Protein AF-A0A8E5MH16-F1 (afdb_monomer_lite)

Sequence (130 aa):
MKPMILIAAAFGLATAAPVSTLYKRMPVDNLLRLSMASFPDQAVRDTYASDVSSKWRLYPLARLEWMALLYGIKLLDYVNKGQDETASNIVLTLSESGNDEKYPVTKDDMNSFLDKVSDMIAQEQAKSLP

Foldseek 3Di:
DPLCPLQVVLLCVLQVDDADPDPPPFVLVLLLVLLLVLQPDPVLSVVLSVQLVVVCVVPVPCSLLSNLLSSLVVLVVCSVVSNSVSSSSSSNSSSVCACPPVRHGHSNRSSVSSVSSVVSNVVVVVVVDD

Radius of gyration: 13.91 Å; chains: 1; bounding box: 32×33×38 Å

Structure (mmCIF, N/CA/C/O backbone):
data_AF-A0A8E5MH16-F1
#
_entry.id   AF-A0A8E5MH16-F1
#
loop_
_atom_site.group_PDB
_atom_site.id
_atom_site.type_symbol
_atom_site.label_atom_id
_atom_site.label_alt_id
_atom_site.label_comp_id
_atom_site.label_asym_id
_atom_site.label_entity_id
_atom_site.label_seq_id
_atom_site.pdbx_PDB_ins_code
_atom_site.Cartn_x
_atom_site.Cartn_y
_atom_site.Cartn_z
_atom_site.occupancy
_atom_site.B_iso_or_equiv
_atom_site.auth_seq_id
_atom_site.auth_comp_id
_atom_site.auth_asym_id
_atom_site.auth_atom_id
_atom_site.pdbx_PDB_model_num
ATOM 1 N N . MET A 1 1 ? -5.377 6.281 22.198 1.00 42.59 1 MET A N 1
ATOM 2 C CA . MET A 1 1 ? -3.926 6.561 22.059 1.00 42.59 1 MET A CA 1
ATOM 3 C C . MET A 1 1 ? -3.034 5.324 21.848 1.00 42.59 1 MET A C 1
ATOM 5 O O . MET A 1 1 ? -1.893 5.519 21.471 1.00 42.59 1 MET A O 1
ATOM 9 N N . LYS A 1 2 ? -3.505 4.071 22.005 1.00 48.12 2 LYS A N 1
ATOM 10 C CA . LYS A 1 2 ? -2.728 2.856 21.658 1.00 48.12 2 LYS A CA 1
ATOM 11 C C . LYS A 1 2 ? -2.730 2.362 20.188 1.00 48.12 2 LYS A C 1
ATOM 13 O O . LYS A 1 2 ? -1.726 1.749 19.841 1.00 48.12 2 LYS A O 1
ATOM 18 N N . PRO A 1 3 ? -3.755 2.595 19.337 1.00 49.31 3 PRO A N 1
ATOM 19 C CA . PRO A 1 3 ? -3.852 1.889 18.049 1.00 49.31 3 PRO A CA 1
ATOM 20 C C . PRO A 1 3 ? -2.677 2.206 17.098 1.00 49.31 3 PRO A C 1
ATOM 22 O O . PRO A 1 3 ? -2.007 1.324 16.574 1.00 49.31 3 PRO A O 1
ATOM 25 N N . MET A 1 4 ? -2.270 3.474 17.023 1.00 55.75 4 MET A N 1
ATOM 26 C CA . MET A 1 4 ? -1.312 3.942 16.008 1.00 55.75 4 MET A CA 1
ATOM 27 C C . MET A 1 4 ? 0.166 3.631 16.273 1.00 55.75 4 MET A C 1
ATOM 29 O O . MET A 1 4 ? 1.000 3.819 15.389 1.00 55.75 4 MET A O 1
ATOM 33 N N . ILE A 1 5 ? 0.510 3.151 17.472 1.00 62.06 5 ILE A N 1
ATOM 34 C CA . ILE A 1 5 ? 1.908 2.857 17.824 1.00 62.06 5 ILE A CA 1
ATOM 35 C C . ILE A 1 5 ? 2.434 1.685 16.985 1.00 62.06 5 ILE A C 1
ATOM 37 O O . ILE A 1 5 ? 3.587 1.706 16.562 1.00 62.06 5 ILE A O 1
ATOM 41 N N . LEU A 1 6 ? 1.589 0.688 16.700 1.00 62.47 6 LEU A N 1
ATOM 42 C CA . LEU A 1 6 ? 1.996 -0.523 15.984 1.00 62.47 6 LEU A CA 1
ATOM 43 C C . LEU A 1 6 ? 2.318 -0.254 14.512 1.00 62.47 6 LEU A C 1
ATOM 45 O O . LEU A 1 6 ? 3.256 -0.835 13.970 1.00 62.47 6 LEU A O 1
ATOM 49 N N . ILE A 1 7 ? 1.581 0.644 13.864 1.00 64.50 7 ILE A N 1
ATOM 50 C CA . ILE A 1 7 ? 1.820 0.989 12.457 1.00 64.50 7 ILE A CA 1
ATOM 51 C C . ILE A 1 7 ? 3.011 1.923 12.324 1.00 64.50 7 ILE A C 1
ATOM 53 O O . ILE A 1 7 ? 3.839 1.716 11.445 1.00 64.50 7 ILE A O 1
ATOM 57 N N . ALA A 1 8 ? 3.152 2.898 13.226 1.00 67.25 8 ALA A N 1
ATOM 58 C CA . ALA A 1 8 ? 4.348 3.732 13.273 1.00 67.25 8 ALA A CA 1
ATOM 59 C C . ALA A 1 8 ? 5.614 2.884 13.496 1.00 67.25 8 ALA A C 1
ATOM 61 O O . ALA A 1 8 ? 6.630 3.106 12.842 1.00 67.25 8 ALA A O 1
ATOM 62 N N . ALA A 1 9 ? 5.539 1.864 14.361 1.00 61.41 9 ALA A N 1
ATOM 63 C CA . ALA A 1 9 ? 6.626 0.907 14.553 1.00 61.41 9 ALA A CA 1
ATOM 64 C C . ALA A 1 9 ? 6.877 0.042 13.305 1.00 61.41 9 ALA A C 1
ATOM 66 O O . ALA A 1 9 ? 8.031 -0.184 12.956 1.00 61.41 9 ALA A O 1
ATOM 67 N N . ALA A 1 10 ? 5.825 -0.405 12.608 1.00 63.09 10 ALA A N 1
ATOM 68 C CA . ALA A 1 10 ? 5.957 -1.165 11.364 1.00 63.09 10 ALA A CA 1
ATOM 69 C C . ALA A 1 10 ? 6.621 -0.340 10.250 1.00 63.09 10 ALA A C 1
ATOM 71 O O . ALA A 1 10 ? 7.512 -0.849 9.576 1.00 63.09 10 ALA A O 1
ATOM 72 N N . PHE A 1 11 ? 6.265 0.941 10.104 1.00 70.19 11 PHE A N 1
ATOM 73 C CA . PHE A 1 11 ? 6.967 1.853 9.198 1.00 70.19 11 PHE A CA 1
ATOM 74 C C . PHE A 1 11 ? 8.424 2.050 9.617 1.00 70.19 11 PHE A C 1
ATOM 76 O O . PHE A 1 11 ? 9.304 1.905 8.781 1.00 70.19 11 PHE A O 1
ATOM 83 N N . GLY A 1 12 ? 8.698 2.281 10.905 1.00 60.84 12 GLY A N 1
ATOM 84 C CA . GLY A 1 12 ? 10.070 2.435 11.403 1.00 60.84 12 GLY A CA 1
ATOM 85 C C . GLY A 1 12 ? 10.951 1.195 11.202 1.00 60.84 12 GLY A C 1
ATOM 86 O O . GLY A 1 12 ? 12.146 1.326 10.949 1.00 60.84 12 GLY A O 1
ATOM 87 N N . LEU A 1 13 ? 10.375 -0.009 11.279 1.00 61.59 13 LEU A N 1
ATOM 88 C CA . LEU A 1 13 ? 11.064 -1.260 10.945 1.00 61.59 13 LEU A CA 1
ATOM 89 C C . LEU A 1 13 ? 11.275 -1.413 9.434 1.00 61.59 13 LEU A C 1
ATOM 91 O O . LEU A 1 13 ? 12.325 -1.898 9.014 1.00 61.59 13 LEU A O 1
ATOM 95 N N . ALA A 1 14 ? 10.300 -0.993 8.628 1.00 62.03 14 ALA A N 1
ATOM 96 C CA . ALA A 1 14 ? 10.357 -1.106 7.178 1.00 62.03 14 ALA A CA 1
ATOM 97 C C . ALA A 1 14 ? 11.343 -0.115 6.532 1.00 62.03 14 ALA A C 1
ATOM 99 O O . ALA A 1 14 ? 12.032 -0.468 5.581 1.00 62.03 14 ALA A O 1
ATOM 100 N N . THR A 1 15 ? 11.467 1.108 7.057 1.00 57.56 15 THR A N 1
ATOM 101 C CA . THR A 1 15 ? 12.189 2.212 6.396 1.00 57.56 15 THR A CA 1
ATOM 102 C C . THR A 1 15 ? 13.589 2.475 6.959 1.00 57.56 15 THR A C 1
ATOM 104 O O . THR A 1 15 ? 14.213 3.479 6.635 1.00 57.56 15 THR A O 1
ATOM 107 N N . ALA A 1 16 ? 14.152 1.550 7.744 1.00 56.03 16 ALA A N 1
ATOM 108 C CA . ALA A 1 16 ? 15.458 1.700 8.404 1.00 56.03 16 ALA A CA 1
ATOM 109 C C . ALA A 1 16 ? 16.691 1.812 7.463 1.00 56.03 16 ALA A C 1
ATOM 111 O O . ALA A 1 16 ? 17.828 1.775 7.939 1.00 56.03 16 ALA A O 1
ATOM 112 N N . ALA A 1 17 ? 16.507 1.940 6.144 1.00 45.06 17 ALA A N 1
ATOM 113 C CA . ALA A 1 17 ? 17.586 2.105 5.168 1.00 45.06 17 ALA A CA 1
ATOM 114 C C . ALA A 1 17 ? 17.736 3.576 4.720 1.00 45.06 17 ALA A C 1
ATOM 116 O O . ALA A 1 17 ? 16.750 4.309 4.670 1.00 45.06 17 ALA A O 1
ATOM 117 N N . PRO A 1 18 ? 18.954 4.031 4.367 1.00 44.25 18 PRO A N 1
ATOM 118 C CA . PRO A 1 18 ? 19.184 5.403 3.921 1.00 44.25 18 PRO A CA 1
ATOM 119 C C . PRO A 1 18 ? 18.436 5.714 2.61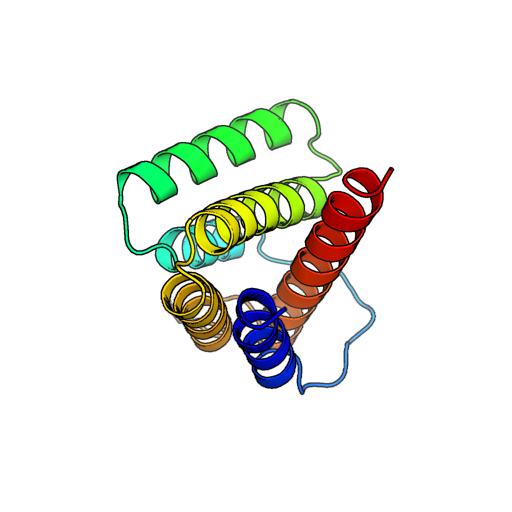4 1.00 44.25 18 PRO A C 1
ATOM 121 O O . PRO A 1 18 ? 18.638 5.058 1.595 1.00 44.25 18 PRO A O 1
ATOM 124 N N . VAL A 1 19 ? 17.600 6.755 2.649 1.00 46.56 19 VAL A N 1
ATOM 125 C CA . VAL A 1 19 ? 16.799 7.241 1.516 1.00 46.56 19 VAL A CA 1
ATOM 126 C C . VAL A 1 19 ? 17.717 7.734 0.392 1.00 46.56 19 VAL A C 1
ATOM 128 O O . VAL A 1 19 ? 18.421 8.735 0.548 1.00 46.56 19 VAL A O 1
ATOM 131 N N . SER A 1 20 ? 17.705 7.066 -0.764 1.00 42.78 20 SER A N 1
ATOM 132 C CA . SER A 1 20 ? 18.348 7.592 -1.972 1.00 42.78 20 SER A CA 1
ATOM 133 C C . SER A 1 20 ? 17.391 8.570 -2.671 1.00 42.78 20 SER A C 1
ATOM 135 O O . SER A 1 20 ? 16.258 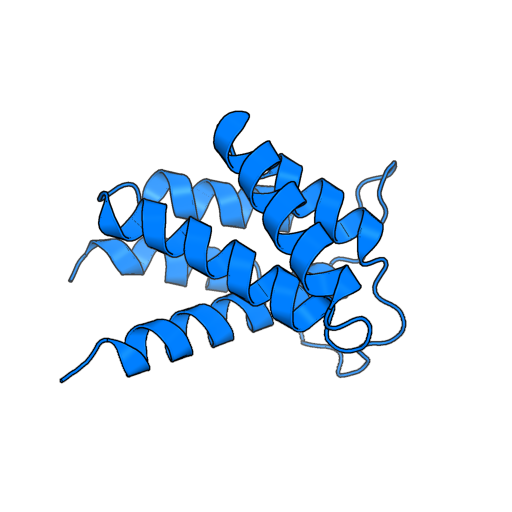8.239 -3.007 1.00 42.78 20 SER A O 1
ATOM 137 N N . THR A 1 21 ? 17.832 9.810 -2.888 1.00 42.00 21 THR A N 1
ATOM 138 C CA . THR A 1 21 ? 17.038 10.944 -3.409 1.00 42.00 21 THR A CA 1
ATOM 139 C C . THR A 1 21 ? 16.702 10.868 -4.907 1.00 42.00 21 THR A C 1
ATOM 141 O O . THR A 1 21 ? 16.344 11.869 -5.529 1.00 42.00 21 THR A O 1
ATOM 144 N N . LEU A 1 22 ? 16.789 9.690 -5.523 1.00 43.34 22 LEU A N 1
ATOM 145 C CA . LEU A 1 22 ? 16.538 9.497 -6.948 1.00 43.34 22 LEU A CA 1
ATOM 146 C C . LEU A 1 22 ? 15.282 8.650 -7.153 1.00 43.34 22 LEU A C 1
ATOM 148 O O . LEU A 1 22 ? 15.370 7.446 -7.354 1.00 43.34 22 LEU A O 1
ATOM 152 N N . TYR A 1 23 ? 14.120 9.312 -7.228 1.00 48.97 23 TYR A N 1
ATOM 153 C CA . TYR A 1 23 ? 12.857 8.756 -7.748 1.00 48.97 23 TYR A CA 1
ATOM 154 C C . TYR A 1 23 ? 12.955 8.442 -9.263 1.00 48.97 23 TYR A C 1
ATOM 156 O O . TYR A 1 23 ? 12.155 8.898 -10.084 1.00 48.97 23 TYR A O 1
ATOM 164 N N . LYS A 1 24 ? 13.992 7.715 -9.693 1.00 48.72 24 LYS A N 1
ATOM 165 C CA . LYS A 1 24 ? 14.201 7.321 -11.086 1.00 48.72 24 LYS A CA 1
ATOM 166 C C . LYS A 1 24 ? 13.414 6.047 -11.362 1.00 48.72 24 LYS A C 1
ATOM 168 O O . LYS A 1 24 ? 13.827 4.972 -10.969 1.00 48.72 24 LYS A O 1
ATOM 173 N N . ARG A 1 25 ? 12.329 6.185 -12.133 1.00 56.50 25 ARG A N 1
ATOM 174 C CA . ARG A 1 25 ? 11.621 5.083 -12.817 1.00 56.50 25 ARG A CA 1
ATOM 175 C C . ARG A 1 25 ? 11.353 3.870 -11.922 1.00 56.50 25 ARG A C 1
ATOM 177 O O . ARG A 1 25 ? 11.605 2.738 -12.328 1.00 56.50 25 ARG A O 1
ATOM 184 N N . MET A 1 26 ? 10.804 4.125 -10.738 1.00 68.56 26 MET A N 1
ATOM 185 C CA . MET A 1 26 ? 10.244 3.067 -9.911 1.00 68.56 26 MET A CA 1
ATOM 186 C C . MET A 1 26 ? 9.316 2.207 -10.788 1.00 68.56 26 MET A C 1
ATOM 188 O O . MET A 1 26 ? 8.532 2.771 -11.563 1.00 68.56 26 MET A O 1
ATOM 192 N N . PRO A 1 27 ? 9.402 0.871 -10.736 1.00 84.88 27 PRO A N 1
ATOM 193 C CA . PRO A 1 27 ? 8.527 0.005 -11.514 1.00 84.88 27 PRO A CA 1
ATOM 194 C C . PRO A 1 27 ? 7.133 0.007 -10.872 1.00 84.88 27 PRO A C 1
ATOM 196 O O . PRO A 1 27 ? 6.733 -0.927 -10.187 1.00 84.88 27 PRO A O 1
ATOM 199 N N . VAL A 1 28 ? 6.399 1.105 -11.074 1.00 88.00 28 VAL A N 1
ATOM 200 C CA . VAL A 1 28 ? 5.139 1.432 -10.389 1.00 88.00 28 VAL A CA 1
ATOM 201 C C . VAL A 1 28 ? 4.072 0.349 -10.598 1.00 88.00 28 VAL A C 1
ATOM 203 O O . VAL A 1 28 ? 3.303 0.074 -9.684 1.00 88.00 28 VAL A O 1
ATOM 206 N N . ASP A 1 29 ? 4.062 -0.324 -11.750 1.00 90.69 29 ASP A N 1
ATOM 207 C CA . ASP A 1 29 ? 3.160 -1.456 -11.994 1.00 90.69 29 ASP A CA 1
ATOM 208 C C . ASP A 1 29 ? 3.525 -2.695 -11.154 1.00 90.69 29 ASP A C 1
ATOM 210 O O . ASP A 1 29 ? 2.632 -3.403 -10.689 1.00 90.69 29 ASP A O 1
ATOM 214 N N . ASN A 1 30 ? 4.818 -2.957 -10.922 1.00 93.00 30 ASN A N 1
ATOM 215 C CA . ASN A 1 30 ? 5.263 -4.028 -10.022 1.00 93.00 30 ASN A CA 1
ATOM 216 C C . ASN A 1 30 ? 4.925 -3.674 -8.576 1.00 93.00 30 ASN A C 1
ATOM 218 O O . ASN A 1 30 ? 4.372 -4.497 -7.853 1.00 93.00 30 ASN A O 1
ATOM 222 N N . LEU A 1 31 ? 5.184 -2.427 -8.185 1.00 92.94 31 LEU A N 1
ATOM 223 C CA . LEU A 1 31 ? 4.859 -1.938 -6.854 1.00 92.94 31 LEU A CA 1
ATOM 224 C C . LEU A 1 31 ? 3.354 -2.007 -6.570 1.00 92.94 31 LEU A C 1
ATOM 226 O O . LEU A 1 31 ? 2.981 -2.431 -5.484 1.00 92.94 31 LEU A O 1
ATOM 230 N N . LEU A 1 32 ? 2.496 -1.692 -7.548 1.00 94.81 32 LEU A N 1
ATOM 231 C CA . LEU A 1 32 ? 1.049 -1.880 -7.420 1.00 94.81 32 LEU A CA 1
ATOM 232 C C . LEU A 1 32 ? 0.688 -3.349 -7.170 1.00 94.81 32 LEU A C 1
ATOM 234 O O . LEU A 1 32 ? -0.166 -3.645 -6.342 1.00 94.81 32 LEU A O 1
ATOM 238 N N . ARG A 1 33 ? 1.329 -4.294 -7.866 1.00 94.50 33 ARG A N 1
ATOM 239 C CA . ARG A 1 33 ? 1.064 -5.727 -7.655 1.00 94.50 33 ARG A CA 1
ATOM 240 C C . ARG A 1 33 ? 1.472 -6.178 -6.257 1.00 94.50 33 ARG A C 1
ATOM 242 O O . ARG A 1 33 ? 0.717 -6.918 -5.631 1.00 94.50 33 ARG A O 1
ATOM 249 N N . LEU A 1 34 ? 2.626 -5.724 -5.775 1.00 95.00 34 LEU A N 1
ATOM 250 C CA . LEU A 1 34 ? 3.116 -6.056 -4.437 1.00 95.00 34 LEU A CA 1
ATOM 251 C C . LEU A 1 34 ? 2.262 -5.399 -3.345 1.00 95.00 34 LEU A C 1
ATOM 253 O O . LEU A 1 34 ? 1.868 -6.072 -2.395 1.00 95.00 34 LEU A O 1
ATOM 257 N N . SER A 1 35 ? 1.884 -4.128 -3.509 1.00 95.75 35 SER A N 1
ATOM 258 C CA . SER A 1 35 ? 1.006 -3.428 -2.563 1.00 95.75 35 SER A CA 1
ATOM 259 C C . SER A 1 35 ? -0.420 -3.977 -2.570 1.00 95.75 35 SER A C 1
ATOM 261 O O . SER A 1 35 ? -1.077 -4.007 -1.539 1.00 95.75 35 SER A O 1
ATOM 263 N N . MET A 1 36 ? -0.920 -4.482 -3.698 1.00 96.19 36 MET A N 1
ATOM 264 C CA . MET A 1 36 ? -2.163 -5.254 -3.707 1.00 96.19 36 MET A CA 1
ATOM 265 C C . MET A 1 36 ? -2.002 -6.564 -2.931 1.00 96.19 36 MET A C 1
ATOM 267 O O . MET A 1 36 ? -2.860 -6.909 -2.123 1.00 96.19 36 MET A O 1
ATOM 271 N N . ALA A 1 37 ? -0.920 -7.306 -3.171 1.00 94.81 37 ALA A N 1
ATOM 272 C CA . ALA A 1 37 ? -0.705 -8.613 -2.559 1.00 94.81 37 ALA A CA 1
ATOM 273 C C . ALA A 1 37 ? -0.550 -8.555 -1.029 1.00 94.81 37 ALA A C 1
ATOM 275 O O . ALA A 1 37 ? -0.856 -9.545 -0.365 1.00 94.81 37 ALA A O 1
ATOM 276 N N . SER A 1 38 ? -0.140 -7.411 -0.470 1.00 96.12 38 SER A N 1
ATOM 277 C CA . SER A 1 38 ? 0.015 -7.237 0.977 1.00 96.12 38 SER A CA 1
ATOM 278 C C . SER A 1 38 ? -1.310 -7.187 1.746 1.00 96.12 38 SER A C 1
ATOM 280 O O . SER A 1 38 ? -1.332 -7.494 2.937 1.00 96.12 38 SER A O 1
ATOM 282 N N . PHE A 1 39 ? -2.433 -6.851 1.099 1.00 97.25 39 PHE A N 1
ATOM 283 C CA . PHE A 1 39 ? -3.745 -6.885 1.750 1.00 97.25 39 PHE A CA 1
ATOM 284 C C . PHE A 1 39 ? -4.250 -8.326 1.908 1.00 97.25 39 PHE A C 1
ATOM 286 O O . PHE A 1 39 ? -4.162 -9.099 0.954 1.00 97.25 39 PHE A O 1
ATOM 293 N N . PRO A 1 40 ? -4.845 -8.714 3.050 1.00 93.56 40 PRO A N 1
ATOM 294 C CA . PRO A 1 40 ? -5.326 -10.084 3.257 1.00 93.56 40 PRO A CA 1
ATOM 295 C C . PRO A 1 40 ? -6.651 -10.392 2.535 1.00 93.56 40 PRO A C 1
ATOM 297 O O . PRO A 1 40 ? -6.873 -11.529 2.129 1.00 93.56 40 PRO A O 1
ATOM 300 N N . ASP A 1 41 ? -7.523 -9.395 2.355 1.00 94.44 41 ASP A N 1
ATOM 301 C CA . ASP A 1 41 ? -8.874 -9.555 1.798 1.00 94.44 41 ASP A CA 1
ATOM 302 C C . ASP A 1 41 ? -8.919 -9.231 0.296 1.00 94.44 41 ASP A C 1
ATOM 304 O O . ASP A 1 41 ? -8.560 -8.127 -0.122 1.00 94.44 41 ASP A O 1
ATOM 308 N N . GLN A 1 42 ? -9.423 -10.168 -0.514 1.00 94.06 42 GLN A N 1
ATOM 309 C CA . GLN A 1 42 ? -9.580 -10.008 -1.960 1.00 94.06 42 GLN A CA 1
ATOM 310 C C . GLN A 1 42 ? -10.445 -8.798 -2.348 1.00 94.06 42 GLN A C 1
ATOM 312 O O . GLN A 1 42 ? -10.089 -8.074 -3.275 1.00 94.06 42 GLN A O 1
ATOM 317 N N . ALA A 1 43 ? -11.528 -8.517 -1.621 1.00 95.06 43 ALA A N 1
ATOM 318 C CA . ALA A 1 43 ? -12.389 -7.372 -1.907 1.00 95.06 43 ALA A CA 1
ATOM 319 C C . ALA A 1 43 ? -11.640 -6.042 -1.716 1.00 95.06 43 ALA A C 1
ATOM 321 O O . ALA A 1 43 ? -11.824 -5.094 -2.487 1.00 95.06 43 ALA A O 1
ATOM 322 N N . VAL A 1 44 ? -10.750 -5.977 -0.718 1.00 95.75 44 VAL A N 1
ATOM 323 C CA . VAL A 1 44 ? -9.892 -4.807 -0.483 1.00 95.75 44 VAL A CA 1
ATOM 324 C C . VAL A 1 44 ? -8.864 -4.662 -1.601 1.00 95.75 44 VAL A C 1
ATOM 326 O O . VAL A 1 44 ? -8.677 -3.546 -2.091 1.00 95.75 44 VAL A O 1
ATOM 329 N N . ARG A 1 45 ? -8.256 -5.769 -2.054 1.00 96.75 45 ARG A N 1
ATOM 330 C CA . ARG A 1 45 ? -7.316 -5.777 -3.191 1.00 96.75 45 ARG A CA 1
ATOM 331 C C . ARG A 1 45 ? -7.957 -5.217 -4.452 1.00 96.75 45 ARG A C 1
ATOM 333 O O . ARG A 1 45 ? -7.388 -4.329 -5.084 1.00 96.75 45 ARG A O 1
ATOM 340 N N . ASP A 1 46 ? -9.145 -5.709 -4.787 1.00 96.38 46 ASP A N 1
ATOM 341 C CA . ASP A 1 46 ? -9.856 -5.333 -6.008 1.00 96.38 46 ASP A CA 1
ATOM 342 C C . ASP A 1 46 ? -10.300 -3.867 -5.963 1.00 96.38 46 ASP A C 1
ATOM 344 O O . ASP A 1 46 ? -10.109 -3.123 -6.928 1.00 96.38 46 ASP A O 1
ATOM 348 N N . THR A 1 47 ? -10.816 -3.423 -4.812 1.00 96.56 47 THR A N 1
ATOM 349 C CA . THR A 1 47 ? -11.206 -2.021 -4.605 1.00 96.56 47 THR A CA 1
ATOM 350 C C . THR A 1 47 ? -9.997 -1.095 -4.724 1.00 96.56 47 THR A C 1
ATOM 352 O O . THR A 1 47 ? -10.037 -0.124 -5.474 1.00 96.56 47 THR A O 1
ATOM 355 N N . TYR A 1 48 ? -8.896 -1.416 -4.039 1.00 97.00 48 TYR A N 1
ATOM 356 C CA . TYR A 1 48 ? -7.663 -0.633 -4.102 1.00 97.00 48 TYR A CA 1
ATOM 357 C C . TYR A 1 48 ? -7.112 -0.543 -5.534 1.00 97.00 48 TYR A C 1
ATOM 359 O O . TYR A 1 48 ? -6.820 0.552 -6.013 1.00 97.00 48 TYR A O 1
ATOM 367 N N . ALA A 1 49 ? -7.041 -1.664 -6.255 1.00 95.25 49 ALA A N 1
ATOM 368 C CA . ALA A 1 49 ? -6.581 -1.693 -7.641 1.00 95.25 49 ALA A CA 1
ATOM 369 C C . ALA A 1 49 ? -7.460 -0.841 -8.570 1.00 95.25 49 ALA A C 1
ATOM 371 O O . ALA A 1 49 ? -6.949 -0.092 -9.408 1.00 95.25 49 ALA A O 1
ATOM 372 N N . SER A 1 50 ? -8.782 -0.938 -8.406 1.00 96.50 50 SER A N 1
ATOM 373 C CA . SER A 1 50 ? -9.758 -0.155 -9.166 1.00 96.50 50 SER A CA 1
ATOM 374 C C . SER A 1 50 ? -9.616 1.345 -8.898 1.00 96.50 50 SER A C 1
ATOM 376 O O . SER A 1 50 ? -9.571 2.142 -9.844 1.00 96.50 50 SER A O 1
ATOM 378 N N . ASP A 1 51 ? -9.479 1.737 -7.629 1.00 96.81 51 ASP A N 1
ATOM 379 C CA . ASP A 1 51 ? -9.300 3.133 -7.224 1.00 96.81 51 ASP A CA 1
ATOM 380 C C . ASP A 1 51 ? -7.998 3.708 -7.800 1.00 96.81 51 ASP A C 1
ATOM 382 O O . ASP A 1 51 ? -8.004 4.786 -8.407 1.00 96.81 51 ASP A O 1
ATOM 386 N N . VAL A 1 52 ? -6.890 2.964 -7.693 1.00 95.88 52 VAL A N 1
ATOM 387 C CA . VAL A 1 52 ? -5.587 3.367 -8.243 1.00 95.88 52 VAL A CA 1
ATOM 388 C C . VAL A 1 52 ? -5.664 3.518 -9.759 1.00 95.88 52 VAL A C 1
ATOM 390 O O . VAL A 1 52 ? -5.283 4.562 -10.291 1.00 95.88 52 VAL A O 1
ATOM 393 N N . SER A 1 53 ? -6.211 2.522 -10.462 1.00 93.88 53 SER A N 1
ATOM 394 C CA . SER A 1 53 ? -6.356 2.562 -11.922 1.00 93.88 53 SER A CA 1
ATOM 395 C C . SER A 1 53 ? -7.189 3.763 -12.374 1.00 93.88 53 SER A C 1
ATOM 397 O O . SER A 1 53 ? -6.816 4.478 -13.310 1.00 93.88 53 SER A O 1
ATOM 399 N N . SER A 1 54 ? -8.285 4.040 -11.666 1.00 95.25 54 SER A N 1
ATOM 400 C CA . SER A 1 54 ? -9.155 5.183 -11.938 1.00 95.25 54 SER A CA 1
ATOM 401 C C . SER A 1 54 ? -8.417 6.510 -11.750 1.00 95.25 54 SER A C 1
ATOM 403 O O . SER A 1 54 ? -8.489 7.383 -12.618 1.00 95.25 54 SER A O 1
ATOM 405 N N . LYS A 1 55 ? -7.643 6.661 -10.668 1.00 94.44 55 LYS A N 1
ATOM 406 C CA . LYS A 1 55 ? -6.847 7.874 -10.433 1.00 94.44 55 LYS A CA 1
ATOM 407 C C . LYS A 1 55 ? -5.705 8.032 -11.426 1.00 94.44 55 LYS A C 1
ATOM 409 O O . LYS A 1 55 ? -5.482 9.145 -11.885 1.00 94.44 55 LYS A O 1
ATOM 414 N N . TRP A 1 56 ? -5.026 6.962 -11.826 1.00 92.62 56 TRP A N 1
ATOM 415 C CA . TRP A 1 56 ? -3.946 7.034 -12.816 1.00 92.62 56 TRP A CA 1
ATOM 416 C C . TRP A 1 56 ? -4.420 7.450 -14.203 1.00 92.62 56 TRP A C 1
ATOM 418 O O . TRP A 1 56 ? -3.679 8.128 -14.914 1.00 92.62 56 TRP A O 1
ATOM 428 N N . ARG A 1 57 ? -5.64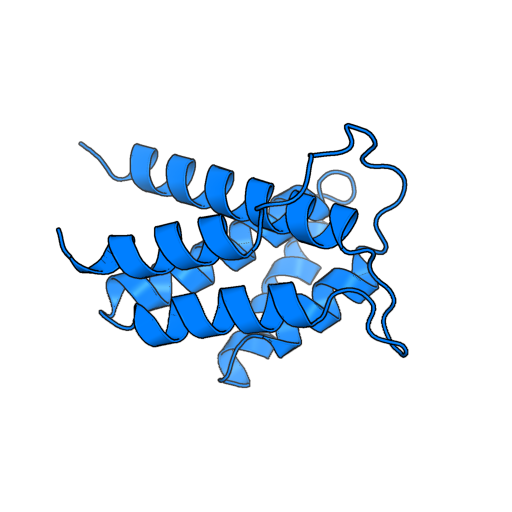5 7.072 -14.586 1.00 91.06 57 ARG A N 1
ATOM 429 C CA . ARG A 1 57 ? -6.262 7.554 -15.831 1.00 91.06 57 ARG A CA 1
ATOM 430 C C . ARG A 1 57 ? -6.486 9.063 -15.800 1.00 91.06 57 ARG A C 1
ATOM 432 O O . ARG A 1 57 ? -6.268 9.723 -16.808 1.00 91.06 57 ARG A O 1
ATOM 439 N N . LEU A 1 58 ? -6.900 9.597 -14.652 1.00 90.88 58 LEU A N 1
ATOM 440 C CA . LEU A 1 58 ? -7.174 11.025 -14.472 1.00 90.88 58 LEU A CA 1
ATOM 441 C C . LEU A 1 58 ? -5.899 11.852 -14.248 1.00 90.88 58 LEU A C 1
ATOM 443 O O . LEU A 1 58 ? -5.808 12.986 -14.707 1.00 90.88 58 LEU A O 1
ATOM 447 N N . TYR A 1 59 ? -4.909 11.281 -13.561 1.00 90.44 59 TYR A N 1
ATOM 448 C CA . TYR A 1 59 ? -3.694 11.961 -13.115 1.00 90.44 59 TYR A CA 1
ATOM 449 C C . TYR A 1 59 ? -2.442 11.134 -13.454 1.00 90.44 59 TYR A C 1
ATOM 451 O O . TYR A 1 59 ? -1.760 10.623 -12.561 1.00 90.44 59 TYR A O 1
ATOM 459 N N . PRO A 1 60 ? -2.095 11.000 -14.746 1.00 84.44 60 PRO A N 1
ATOM 460 C CA . PRO A 1 60 ? -1.028 10.107 -15.197 1.00 84.44 60 PRO A CA 1
ATOM 461 C C . PRO A 1 60 ? 0.379 10.519 -14.743 1.00 84.44 60 PRO A C 1
ATOM 463 O O . PRO A 1 60 ? 1.278 9.685 -14.786 1.00 84.44 60 PRO A O 1
ATOM 466 N N . LEU A 1 61 ? 0.576 11.771 -14.315 1.00 86.75 61 LEU A N 1
ATOM 467 C CA . LEU A 1 61 ? 1.854 12.277 -13.796 1.00 86.75 61 LEU A CA 1
ATOM 468 C C . LEU A 1 61 ? 2.015 12.096 -12.280 1.00 86.75 61 LEU A C 1
ATOM 470 O O . LEU A 1 61 ? 3.126 12.218 -11.783 1.00 86.75 61 LEU A O 1
ATOM 474 N N . ALA A 1 62 ? 0.931 11.792 -11.559 1.00 87.62 62 ALA A N 1
ATOM 475 C CA . ALA A 1 62 ? 0.909 11.678 -10.099 1.00 87.62 62 ALA A CA 1
ATOM 476 C C . ALA A 1 62 ? 0.610 10.236 -9.647 1.00 87.62 62 ALA A C 1
ATOM 478 O O . ALA A 1 62 ? -0.128 9.995 -8.689 1.00 87.62 62 ALA A O 1
ATOM 479 N N . ARG A 1 63 ? 1.094 9.247 -10.411 1.00 89.25 63 ARG A N 1
ATOM 480 C CA . ARG A 1 63 ? 0.740 7.836 -10.195 1.00 89.25 63 ARG A CA 1
ATOM 481 C C . ARG A 1 63 ? 1.169 7.343 -8.819 1.00 89.25 63 ARG A C 1
ATOM 483 O O . ARG A 1 63 ? 0.372 6.727 -8.113 1.00 89.25 63 ARG A O 1
ATOM 490 N N . LEU A 1 64 ? 2.413 7.627 -8.445 1.00 89.44 64 LEU A N 1
ATOM 491 C CA . LEU A 1 64 ? 2.984 7.182 -7.178 1.00 89.44 64 LEU A CA 1
ATOM 492 C C . LEU A 1 64 ? 2.277 7.850 -5.991 1.00 89.44 64 LEU A C 1
ATOM 494 O O . LEU A 1 64 ? 1.966 7.185 -5.011 1.00 89.44 64 LEU A O 1
ATOM 498 N N . GLU A 1 65 ? 1.974 9.142 -6.108 1.00 89.31 65 GLU A N 1
ATOM 499 C CA . GLU A 1 65 ? 1.239 9.938 -5.124 1.00 89.31 65 GLU A CA 1
ATOM 500 C C . GLU A 1 65 ? -0.141 9.345 -4.853 1.00 89.31 65 GLU A C 1
ATOM 502 O O . GLU A 1 65 ? -0.476 9.063 -3.706 1.00 89.31 65 GLU A O 1
ATOM 507 N N . TRP A 1 66 ? -0.927 9.107 -5.907 1.00 92.12 66 TRP A N 1
ATOM 508 C CA . TRP A 1 66 ? -2.264 8.535 -5.759 1.00 92.12 66 TRP A CA 1
ATOM 509 C C . TRP A 1 66 ? -2.226 7.108 -5.228 1.00 92.12 66 TRP A C 1
ATOM 511 O O . TRP A 1 66 ? -3.075 6.738 -4.422 1.00 92.12 66 TRP A O 1
ATOM 521 N N . MET A 1 67 ? -1.241 6.313 -5.646 1.00 94.88 67 MET A N 1
ATOM 522 C CA . MET A 1 67 ? -1.081 4.952 -5.150 1.00 94.88 67 MET A CA 1
ATOM 523 C C . MET A 1 67 ? -0.739 4.925 -3.656 1.00 94.88 67 MET A C 1
ATOM 525 O O . MET A 1 67 ? -1.330 4.130 -2.926 1.00 94.88 67 MET A O 1
ATOM 529 N N . ALA A 1 68 ? 0.161 5.805 -3.204 1.00 94.06 68 ALA A N 1
ATOM 530 C CA . ALA A 1 68 ? 0.548 5.926 -1.799 1.00 94.06 68 ALA A CA 1
ATOM 531 C C . ALA A 1 68 ? -0.613 6.434 -0.934 1.00 94.06 68 ALA A C 1
ATOM 533 O O . ALA A 1 68 ? -0.911 5.842 0.101 1.00 94.06 68 ALA A O 1
ATOM 534 N N . LEU A 1 69 ? -1.321 7.472 -1.392 1.00 93.69 69 LEU A N 1
ATOM 535 C CA . LEU A 1 69 ? -2.488 8.013 -0.695 1.00 93.69 69 LEU A CA 1
ATOM 536 C C . LEU A 1 69 ? -3.584 6.956 -0.525 1.00 93.69 69 LEU A C 1
ATOM 538 O O . LEU A 1 69 ? -4.073 6.745 0.580 1.00 93.69 69 LEU A O 1
ATOM 542 N N . LEU A 1 70 ? -3.956 6.263 -1.606 1.00 95.94 70 LEU A N 1
ATOM 543 C CA . LEU A 1 70 ? -5.008 5.246 -1.556 1.00 95.94 70 LEU A CA 1
ATOM 544 C C . LEU A 1 70 ? -4.610 4.048 -0.690 1.00 95.94 70 LEU A C 1
ATOM 546 O O . LEU A 1 70 ? -5.454 3.515 0.027 1.00 95.94 70 LEU A O 1
ATOM 550 N N . TYR A 1 71 ? -3.335 3.651 -0.714 1.00 96.75 71 TYR A N 1
ATOM 551 C CA . TYR A 1 71 ? -2.820 2.604 0.167 1.00 96.75 71 TYR A CA 1
ATOM 552 C C . TYR A 1 71 ? -2.905 3.035 1.638 1.00 96.75 71 TYR A C 1
ATOM 554 O O . TYR A 1 71 ? -3.426 2.296 2.473 1.00 96.75 71 TYR A O 1
ATOM 562 N N . GLY A 1 72 ? -2.489 4.270 1.937 1.00 94.19 72 GLY A N 1
ATOM 563 C CA . GLY A 1 72 ? -2.584 4.868 3.268 1.00 94.19 72 GLY A CA 1
ATOM 564 C C . GLY A 1 72 ? -4.019 4.969 3.787 1.00 94.19 72 GLY A C 1
ATOM 565 O O . GLY A 1 72 ? -4.267 4.635 4.942 1.00 94.19 72 GLY A O 1
ATOM 566 N N . ILE A 1 73 ? -4.983 5.332 2.934 1.00 93.31 73 ILE A N 1
ATOM 567 C CA . ILE A 1 73 ? -6.413 5.347 3.290 1.00 93.31 73 ILE A CA 1
ATOM 568 C C . ILE A 1 73 ? -6.889 3.949 3.697 1.00 93.31 73 ILE A C 1
ATOM 570 O O . ILE A 1 73 ? -7.556 3.812 4.719 1.00 93.31 73 ILE A O 1
ATOM 574 N N . LYS A 1 74 ? -6.511 2.891 2.963 1.00 95.12 74 LYS A N 1
ATOM 575 C CA . LYS A 1 74 ? -6.878 1.521 3.361 1.00 95.12 74 LYS A CA 1
ATOM 576 C C . LYS A 1 74 ? -6.255 1.135 4.699 1.00 95.12 74 LYS A C 1
ATOM 578 O O . LYS A 1 74 ? -6.947 0.549 5.524 1.00 95.12 74 LYS A O 1
ATOM 583 N N . LEU A 1 75 ? -4.991 1.482 4.944 1.00 94.44 75 LEU A N 1
ATOM 584 C CA . LEU A 1 75 ? -4.357 1.253 6.248 1.00 94.44 75 LEU A CA 1
ATOM 585 C C . LEU A 1 75 ? -5.094 1.989 7.376 1.00 94.44 75 LEU A C 1
ATOM 587 O O . LEU A 1 75 ? -5.368 1.392 8.415 1.00 94.44 75 LEU A O 1
ATOM 591 N N . LEU A 1 76 ? -5.478 3.248 7.157 1.00 89.94 76 LEU A N 1
ATOM 592 C CA . LEU A 1 76 ? -6.282 4.021 8.103 1.00 89.94 76 LEU A CA 1
ATOM 593 C C . LEU A 1 76 ? -7.656 3.392 8.355 1.00 89.94 76 LEU A C 1
ATOM 595 O O . LEU A 1 76 ? -8.112 3.387 9.495 1.00 89.94 76 LEU A O 1
ATOM 599 N N . ASP A 1 77 ? -8.298 2.809 7.342 1.00 92.31 77 ASP A N 1
ATOM 600 C CA . ASP A 1 77 ? -9.563 2.089 7.527 1.00 92.31 77 ASP A CA 1
ATOM 601 C C . ASP A 1 77 ? -9.408 0.895 8.482 1.00 92.31 77 ASP A C 1
ATOM 603 O O . ASP A 1 77 ? -10.296 0.656 9.302 1.00 92.31 77 ASP A O 1
ATOM 607 N N . TYR A 1 78 ? -8.293 0.155 8.411 1.00 92.00 78 TYR A N 1
ATOM 608 C CA . TYR A 1 78 ? -7.982 -0.914 9.371 1.00 92.00 78 TYR A CA 1
ATOM 609 C C . TYR A 1 78 ? -7.764 -0.346 10.784 1.00 92.00 78 TYR A C 1
ATOM 611 O O . TYR A 1 78 ? -8.375 -0.830 11.738 1.00 92.00 78 TYR A O 1
ATOM 619 N N . VAL A 1 79 ? -6.975 0.726 10.923 1.00 89.19 79 VAL A N 1
ATOM 620 C CA . VAL A 1 79 ? -6.739 1.419 12.212 1.00 89.19 79 VAL A CA 1
ATOM 621 C C . VAL A 1 79 ? -8.036 1.876 12.856 1.00 89.19 79 VAL A C 1
ATOM 623 O O . VAL A 1 79 ? -8.289 1.616 14.030 1.00 89.19 79 VAL A O 1
ATOM 626 N N . ASN A 1 80 ? -8.894 2.535 12.081 1.00 87.44 80 ASN A N 1
ATOM 627 C CA . ASN A 1 80 ? -10.150 3.096 12.566 1.00 87.44 80 ASN A CA 1
ATOM 628 C C . ASN A 1 80 ? -11.133 2.006 13.023 1.00 87.44 80 ASN A C 1
ATOM 630 O O . ASN A 1 80 ? -12.005 2.271 13.849 1.00 87.44 80 ASN A O 1
ATOM 634 N N . LYS A 1 81 ? -10.971 0.771 12.532 1.00 90.62 81 LYS A N 1
ATOM 635 C CA . LYS A 1 81 ? -11.714 -0.419 12.974 1.00 90.62 81 LYS A CA 1
ATOM 636 C C . LYS A 1 81 ? -11.054 -1.146 14.156 1.00 90.62 81 LYS A C 1
ATOM 638 O O . LYS A 1 81 ? -11.569 -2.178 14.580 1.00 90.62 81 LYS A O 1
ATOM 643 N N . GLY A 1 82 ? -9.934 -0.643 14.681 1.00 89.19 82 GLY A N 1
ATOM 644 C CA . GLY A 1 82 ? -9.155 -1.279 15.750 1.00 89.19 82 GLY A CA 1
ATOM 645 C C . GLY A 1 82 ? -8.343 -2.494 15.290 1.00 89.19 82 GLY A C 1
ATOM 646 O O . GLY A 1 82 ? -8.042 -3.371 16.095 1.00 89.19 82 GLY A O 1
ATOM 647 N N . GLN A 1 83 ? -8.028 -2.580 13.994 1.00 92.62 83 GLN A N 1
ATOM 648 C CA . GLN A 1 83 ? -7.290 -3.684 13.368 1.00 92.62 83 GLN A CA 1
ATOM 649 C C . GLN A 1 83 ? -5.821 -3.303 13.114 1.00 92.62 83 GLN A C 1
ATOM 651 O O . GLN A 1 83 ? -5.275 -3.541 12.037 1.00 92.62 83 GLN A O 1
ATOM 656 N N . ASP A 1 84 ? -5.170 -2.695 14.106 1.00 86.75 84 ASP A N 1
ATOM 657 C CA . ASP A 1 84 ? -3.806 -2.163 13.981 1.00 86.75 84 ASP A CA 1
ATOM 658 C C . ASP A 1 84 ? -2.772 -3.243 13.668 1.00 86.75 84 ASP A C 1
ATOM 660 O O . ASP A 1 84 ? -1.895 -3.035 12.838 1.00 86.75 84 ASP A O 1
ATOM 664 N N . GLU A 1 85 ? -2.908 -4.424 14.275 1.00 91.12 85 GLU A N 1
ATOM 665 C CA . GLU A 1 85 ? -2.039 -5.568 13.986 1.00 91.12 85 GLU A CA 1
ATOM 666 C C . GLU A 1 85 ? -2.160 -6.001 12.519 1.00 91.12 85 GLU A C 1
ATOM 668 O O . GLU A 1 85 ? -1.160 -6.274 11.860 1.00 91.12 85 GLU A O 1
ATOM 673 N N . THR A 1 86 ? -3.379 -5.993 11.969 1.00 93.88 86 THR A N 1
ATOM 674 C CA . THR A 1 86 ? -3.598 -6.288 10.548 1.00 93.88 86 THR A CA 1
ATOM 675 C C . THR A 1 86 ? -2.927 -5.241 9.665 1.00 93.88 86 THR A C 1
ATOM 677 O O . THR A 1 86 ? -2.224 -5.601 8.725 1.00 93.88 86 THR A O 1
ATOM 680 N N . ALA A 1 87 ? -3.084 -3.956 9.980 1.00 92.81 87 ALA A N 1
ATOM 681 C CA . ALA A 1 87 ? -2.438 -2.875 9.242 1.00 92.81 87 ALA A CA 1
ATOM 682 C C . ALA A 1 87 ? -0.900 -2.932 9.321 1.00 92.81 87 ALA A C 1
ATOM 684 O O . ALA A 1 87 ? -0.230 -2.759 8.303 1.00 92.81 87 ALA A O 1
ATOM 685 N N . SER A 1 88 ? -0.329 -3.242 10.488 1.00 91.38 88 SER A N 1
ATOM 686 C CA . SER A 1 88 ? 1.112 -3.466 10.648 1.00 91.38 88 SER A CA 1
ATOM 687 C C . SER A 1 88 ? 1.598 -4.652 9.820 1.00 91.38 88 SER A C 1
ATOM 689 O O . SER A 1 88 ? 2.592 -4.525 9.109 1.00 91.38 88 SER A O 1
ATOM 691 N N . ASN A 1 89 ? 0.877 -5.776 9.841 1.00 93.06 89 ASN A N 1
ATOM 692 C CA . ASN A 1 89 ? 1.222 -6.955 9.043 1.00 93.06 89 ASN A CA 1
ATOM 693 C C . ASN A 1 89 ? 1.162 -6.667 7.537 1.00 93.06 89 ASN A C 1
ATOM 695 O O . ASN A 1 89 ? 2.012 -7.154 6.795 1.00 93.06 89 ASN A O 1
ATOM 699 N N . ILE A 1 90 ? 0.213 -5.841 7.087 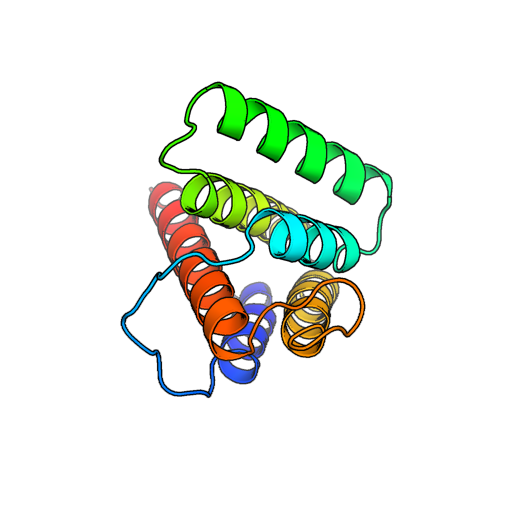1.00 95.88 90 ILE A N 1
ATOM 700 C CA . ILE A 1 90 ? 0.130 -5.377 5.694 1.00 95.88 90 ILE A CA 1
ATOM 701 C C . ILE A 1 90 ? 1.393 -4.581 5.313 1.00 95.88 90 ILE A C 1
ATOM 703 O O . ILE A 1 90 ? 1.988 -4.828 4.264 1.00 95.88 90 ILE A O 1
ATOM 707 N N . VAL A 1 91 ? 1.838 -3.648 6.163 1.00 94.25 91 VAL A N 1
ATOM 708 C CA . VAL A 1 91 ? 3.065 -2.861 5.925 1.00 94.25 91 VAL A CA 1
ATOM 709 C C . VAL A 1 91 ? 4.308 -3.755 5.907 1.00 94.25 91 VAL A C 1
ATOM 711 O O . VAL A 1 91 ? 5.117 -3.642 4.987 1.00 94.25 91 VAL A O 1
ATOM 714 N N . LEU A 1 92 ? 4.437 -4.672 6.870 1.00 91.81 92 LEU A N 1
ATOM 715 C CA . LEU A 1 92 ? 5.567 -5.604 6.948 1.00 91.81 92 LEU A CA 1
ATOM 716 C C . LEU A 1 92 ? 5.619 -6.537 5.733 1.00 91.81 92 LEU A C 1
ATOM 718 O O . LEU A 1 92 ? 6.665 -6.645 5.101 1.00 91.81 92 LEU A O 1
ATOM 722 N N . THR A 1 93 ? 4.481 -7.114 5.335 1.00 93.12 93 THR A N 1
ATOM 723 C CA . THR A 1 93 ? 4.384 -7.970 4.139 1.00 93.12 93 THR A CA 1
ATOM 724 C C . THR A 1 93 ? 4.859 -7.229 2.889 1.00 93.12 93 THR A C 1
ATOM 726 O O . THR A 1 93 ? 5.603 -7.779 2.079 1.00 93.12 93 THR A O 1
ATOM 729 N N . LEU A 1 94 ? 4.467 -5.960 2.730 1.00 94.25 94 LEU A N 1
ATOM 730 C CA . LEU A 1 94 ? 4.922 -5.147 1.604 1.00 94.25 94 LEU A CA 1
ATOM 731 C C . LEU A 1 94 ? 6.431 -4.862 1.683 1.00 94.25 94 LEU A C 1
ATOM 733 O O . LEU A 1 94 ? 7.134 -5.037 0.689 1.00 94.25 94 LEU A O 1
ATOM 737 N N . SER A 1 95 ? 6.947 -4.487 2.854 1.00 89.94 95 SER A N 1
ATOM 738 C CA . SER A 1 95 ? 8.381 -4.246 3.067 1.00 89.94 95 SER A CA 1
ATOM 739 C C . SER A 1 95 ? 9.239 -5.474 2.744 1.00 89.94 95 SER A C 1
ATOM 741 O O . SER A 1 95 ? 10.316 -5.350 2.158 1.00 89.94 95 SER A O 1
ATOM 743 N N . GLU A 1 96 ? 8.770 -6.663 3.118 1.00 88.88 96 GLU A N 1
ATOM 744 C CA . GLU A 1 96 ? 9.465 -7.932 2.885 1.00 88.88 96 GLU A CA 1
ATOM 745 C C . GLU A 1 96 ? 9.376 -8.401 1.428 1.00 88.88 96 GLU A C 1
ATOM 747 O O . GLU A 1 96 ? 10.220 -9.175 0.984 1.00 88.88 96 GLU A O 1
ATOM 752 N N . SER A 1 97 ? 8.414 -7.883 0.657 1.00 85.88 97 SER A N 1
ATOM 753 C CA . SER A 1 97 ? 8.258 -8.184 -0.772 1.00 85.88 97 SER A CA 1
ATOM 754 C C . SER A 1 97 ? 9.267 -7.466 -1.685 1.00 85.88 97 SER A C 1
ATOM 756 O O . SER A 1 97 ? 9.283 -7.677 -2.899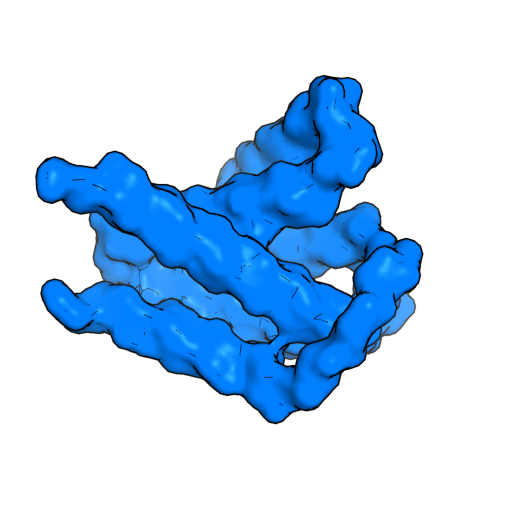 1.00 85.88 97 SER A O 1
ATOM 758 N N . GLY A 1 98 ? 10.131 -6.611 -1.125 1.00 78.50 98 GLY A N 1
ATOM 759 C CA . GLY A 1 98 ? 11.234 -5.999 -1.865 1.00 78.50 98 GLY A CA 1
ATOM 760 C C . GLY A 1 98 ? 12.185 -7.056 -2.442 1.00 78.50 98 GLY A C 1
ATOM 761 O O . GLY A 1 98 ? 12.561 -8.006 -1.759 1.00 78.50 98 GLY A O 1
ATOM 762 N N . ASN A 1 99 ? 12.629 -6.852 -3.684 1.00 75.75 99 ASN A N 1
ATOM 763 C CA . ASN A 1 99 ? 13.405 -7.804 -4.489 1.00 75.75 99 ASN A CA 1
ATOM 764 C C . ASN A 1 99 ? 12.661 -9.101 -4.881 1.00 75.75 99 ASN A C 1
ATOM 766 O O . ASN A 1 99 ? 13.316 -10.114 -5.123 1.00 75.75 99 ASN A O 1
ATOM 770 N N . ASP A 1 100 ? 11.328 -9.083 -4.983 1.00 84.00 100 ASP A N 1
ATOM 771 C CA . ASP A 1 100 ? 10.564 -10.186 -5.585 1.00 84.00 100 ASP A CA 1
ATOM 772 C C . ASP A 1 100 ? 11.087 -10.520 -7.002 1.00 84.00 100 ASP A C 1
ATOM 774 O O . ASP A 1 100 ? 11.252 -9.635 -7.846 1.00 84.00 100 ASP A O 1
ATOM 778 N N . GLU A 1 101 ? 11.357 -11.802 -7.272 1.00 84.06 101 GLU A N 1
ATOM 779 C CA . GLU A 1 101 ? 11.944 -12.255 -8.545 1.00 84.06 101 GLU A CA 1
ATOM 780 C C . GLU A 1 101 ? 11.011 -12.038 -9.747 1.00 84.06 101 GLU A C 1
ATOM 782 O O . GLU A 1 101 ? 11.467 -11.837 -10.875 1.00 84.06 101 GLU A O 1
ATOM 787 N N . LYS A 1 102 ? 9.693 -12.079 -9.521 1.00 85.75 102 LYS A N 1
ATOM 788 C CA . LYS A 1 102 ? 8.660 -11.958 -10.554 1.00 85.75 102 LYS A CA 1
ATOM 789 C C . LYS A 1 102 ? 8.253 -10.504 -10.783 1.00 85.75 102 LYS A C 1
ATOM 791 O O . LYS A 1 102 ? 7.917 -10.133 -11.910 1.00 85.75 102 LYS A O 1
ATOM 796 N N . TYR A 1 103 ? 8.281 -9.693 -9.733 1.00 88.00 103 TYR A N 1
ATOM 797 C CA . TYR A 1 103 ? 7.900 -8.285 -9.740 1.00 88.00 103 TYR A CA 1
ATOM 798 C C . TYR A 1 103 ? 9.000 -7.438 -9.094 1.00 88.00 103 TYR A C 1
ATOM 800 O O . TYR A 1 103 ? 8.799 -6.884 -8.014 1.00 88.00 103 TYR A O 1
ATOM 808 N N . PRO A 1 104 ? 10.161 -7.291 -9.753 1.00 87.12 104 PRO A N 1
ATOM 809 C CA . PRO A 1 104 ? 11.305 -6.632 -9.145 1.00 87.12 104 PRO A CA 1
ATOM 810 C C . PRO A 1 104 ? 10.981 -5.176 -8.797 1.00 87.12 104 PRO A C 1
ATOM 812 O O . PRO A 1 104 ? 10.609 -4.384 -9.668 1.00 87.12 104 PRO A O 1
ATOM 815 N N . VAL A 1 105 ? 11.147 -4.849 -7.516 1.00 87.94 105 VAL A N 1
ATOM 816 C CA . VAL A 1 105 ? 11.172 -3.506 -6.920 1.00 87.94 105 VAL A CA 1
ATOM 817 C C . VAL A 1 105 ? 12.356 -3.499 -5.958 1.00 87.94 105 VAL A C 1
ATOM 819 O O . VAL A 1 105 ? 12.482 -4.418 -5.147 1.00 87.94 105 VAL A O 1
ATOM 822 N N . THR A 1 106 ? 13.241 -2.507 -6.048 1.00 85.56 106 THR A N 1
ATOM 823 C CA . THR A 1 106 ? 14.394 -2.444 -5.138 1.00 85.56 106 THR A CA 1
ATOM 824 C C . THR A 1 106 ? 13.937 -2.153 -3.707 1.00 85.56 106 THR A C 1
ATOM 826 O O . THR A 1 106 ? 12.882 -1.555 -3.493 1.00 85.56 106 THR A O 1
ATOM 829 N N . LYS A 1 107 ? 14.731 -2.543 -2.704 1.00 83.25 107 LYS A N 1
ATOM 830 C CA . LYS A 1 107 ? 14.440 -2.167 -1.308 1.00 83.25 107 LYS A CA 1
ATOM 831 C C . LYS A 1 107 ? 14.379 -0.648 -1.115 1.00 83.25 107 LYS A C 1
ATOM 833 O O . LYS A 1 107 ? 13.508 -0.175 -0.398 1.00 83.25 107 LYS A O 1
ATOM 838 N N . ASP A 1 108 ? 15.229 0.111 -1.803 1.00 83.12 108 ASP A N 1
ATOM 839 C CA . ASP A 1 108 ? 15.231 1.577 -1.722 1.00 83.12 108 ASP A CA 1
ATOM 840 C C . ASP A 1 108 ? 13.946 2.182 -2.304 1.00 83.12 108 ASP A C 1
ATOM 842 O O . ASP A 1 108 ? 13.365 3.100 -1.721 1.00 83.12 108 ASP A O 1
ATOM 846 N N . ASP A 1 109 ? 13.462 1.638 -3.426 1.00 85.75 109 ASP A N 1
ATOM 847 C CA . ASP A 1 109 ? 12.185 2.032 -4.024 1.00 85.75 109 ASP A CA 1
ATOM 848 C C . ASP A 1 109 ? 11.003 1.692 -3.108 1.00 85.75 109 ASP A C 1
ATOM 850 O O . ASP A 1 109 ? 10.087 2.501 -2.945 1.00 85.75 109 ASP A O 1
ATOM 854 N N . MET A 1 110 ? 11.030 0.504 -2.495 1.00 89.12 110 MET A N 1
ATOM 855 C CA . MET A 1 110 ? 10.010 0.065 -1.543 1.00 89.12 110 MET A CA 1
ATOM 856 C C . MET A 1 110 ? 9.953 0.994 -0.330 1.00 89.12 110 MET A C 1
ATOM 858 O O . MET A 1 110 ? 8.883 1.476 0.036 1.00 89.12 110 MET A O 1
ATOM 862 N N . ASN A 1 111 ? 11.110 1.308 0.250 1.00 86.38 111 ASN A N 1
ATOM 863 C CA . ASN A 1 111 ? 11.205 2.197 1.403 1.00 86.38 111 ASN A CA 1
ATOM 864 C C . ASN A 1 111 ? 10.734 3.607 1.050 1.00 86.38 111 ASN A C 1
ATOM 866 O O . ASN A 1 111 ? 9.917 4.170 1.770 1.00 86.38 111 ASN A O 1
ATOM 870 N N . SER A 1 112 ? 11.136 4.124 -0.114 1.00 86.62 112 SER A N 1
ATOM 871 C CA . SER A 1 112 ? 10.670 5.425 -0.609 1.00 86.62 112 SER A CA 1
ATOM 872 C C . SER A 1 112 ? 9.147 5.469 -0.788 1.00 86.62 112 SER A C 1
ATOM 874 O O . SER A 1 112 ? 8.512 6.496 -0.542 1.00 86.62 112 SER A O 1
ATOM 876 N N . PHE A 1 113 ? 8.531 4.363 -1.219 1.00 91.25 113 PHE A N 1
ATOM 877 C CA . PHE A 1 113 ? 7.075 4.262 -1.281 1.00 91.25 113 PHE A CA 1
ATOM 878 C C . PHE A 1 113 ? 6.439 4.265 0.112 1.00 91.25 113 PHE A C 1
ATOM 880 O O . PHE A 1 113 ? 5.470 4.991 0.328 1.00 91.25 113 PHE A O 1
ATOM 887 N N . LEU A 1 114 ? 6.977 3.486 1.051 1.00 92.00 114 LEU A N 1
ATOM 888 C CA . LEU A 1 114 ? 6.462 3.394 2.418 1.00 92.00 114 LEU A CA 1
ATOM 889 C C . LEU A 1 114 ? 6.597 4.713 3.188 1.00 92.00 114 LEU A C 1
ATOM 891 O O . LEU A 1 114 ? 5.646 5.104 3.865 1.00 92.00 114 LEU A O 1
ATOM 895 N N . ASP A 1 115 ? 7.701 5.441 3.015 1.00 89.38 115 ASP A N 1
ATOM 896 C CA . ASP A 1 115 ? 7.871 6.799 3.549 1.00 89.38 115 ASP A CA 1
ATOM 897 C C . ASP A 1 115 ? 6.762 7.719 3.029 1.00 89.38 115 ASP A C 1
ATOM 899 O O . ASP A 1 115 ? 6.077 8.396 3.795 1.00 89.38 115 ASP A O 1
ATOM 903 N N . LYS A 1 116 ? 6.490 7.664 1.720 1.00 89.62 116 LYS A N 1
ATOM 904 C CA . LYS A 1 116 ? 5.425 8.464 1.111 1.00 89.62 116 LYS A CA 1
ATOM 905 C C . LYS A 1 116 ? 4.034 8.079 1.610 1.00 89.62 116 LYS A C 1
ATOM 907 O O . LYS A 1 116 ? 3.187 8.953 1.772 1.00 89.62 116 LYS A O 1
ATOM 912 N N . VAL A 1 117 ? 3.772 6.796 1.855 1.00 92.69 117 VAL A N 1
ATOM 913 C CA . VAL A 1 117 ? 2.522 6.341 2.486 1.00 92.69 117 VAL A CA 1
ATOM 914 C C . VAL A 1 117 ? 2.399 6.929 3.892 1.00 92.69 117 VAL A C 1
ATOM 916 O O . VAL A 1 117 ? 1.341 7.458 4.231 1.00 92.69 117 VAL A O 1
ATOM 919 N N . SER A 1 118 ? 3.468 6.869 4.688 1.00 89.38 118 SER A N 1
ATOM 920 C CA . SER A 1 118 ? 3.506 7.430 6.041 1.00 89.38 118 SER A CA 1
ATOM 921 C C . SER A 1 118 ? 3.218 8.937 6.035 1.00 89.38 118 SER A C 1
ATOM 923 O O . SER A 1 118 ? 2.363 9.404 6.791 1.00 89.38 118 SER A O 1
ATOM 925 N N . ASP A 1 119 ? 3.834 9.689 5.119 1.00 87.69 119 ASP A N 1
ATOM 926 C CA . ASP A 1 119 ? 3.581 11.125 4.948 1.00 87.69 119 ASP A CA 1
ATOM 927 C C . ASP A 1 119 ? 2.116 11.420 4.594 1.00 87.69 119 ASP A C 1
ATOM 929 O O . ASP A 1 119 ? 1.510 12.341 5.147 1.00 87.69 119 ASP A O 1
ATOM 933 N N . MET A 1 120 ? 1.520 10.634 3.690 1.00 87.44 120 MET A N 1
ATOM 934 C CA . MET A 1 120 ? 0.113 10.795 3.299 1.00 87.44 120 MET A CA 1
ATOM 935 C C . MET A 1 120 ? -0.830 10.497 4.466 1.00 87.44 120 MET A C 1
ATOM 937 O O . MET A 1 120 ? -1.785 11.240 4.686 1.00 87.44 120 MET A O 1
ATOM 941 N N . ILE A 1 121 ? -0.545 9.455 5.251 1.00 87.00 121 ILE A N 1
ATOM 942 C CA . ILE A 1 121 ? -1.303 9.125 6.463 1.00 87.00 121 ILE A CA 1
ATOM 943 C C . ILE A 1 121 ? -1.254 10.289 7.460 1.00 87.00 121 ILE A C 1
ATOM 945 O O . ILE A 1 121 ? -2.300 10.712 7.953 1.00 87.00 121 ILE A O 1
ATOM 949 N N . ALA A 1 122 ? -0.066 10.841 7.721 1.00 84.62 122 ALA A N 1
ATOM 950 C CA . ALA A 1 122 ? 0.095 11.970 8.634 1.00 84.62 122 ALA A CA 1
ATOM 951 C C . ALA A 1 122 ? -0.689 13.209 8.162 1.00 84.62 122 ALA A C 1
ATOM 953 O O . ALA A 1 122 ? -1.341 13.879 8.965 1.00 84.62 122 ALA A O 1
ATOM 954 N N . GLN A 1 123 ? -0.685 13.490 6.855 1.00 83.94 123 GLN A N 1
ATOM 955 C CA . GLN A 1 123 ? -1.452 14.594 6.270 1.00 83.94 123 GLN A CA 1
ATOM 956 C C . GLN A 1 123 ? -2.969 14.391 6.381 1.00 83.94 123 GLN A C 1
ATOM 958 O O . GLN A 1 123 ? -3.683 15.330 6.730 1.00 83.94 123 GLN A O 1
ATOM 963 N N . GLU A 1 124 ? -3.481 13.189 6.104 1.00 81.50 124 GLU A N 1
ATOM 964 C CA . GLU A 1 124 ? -4.916 12.887 6.226 1.00 81.50 124 GLU A CA 1
ATOM 965 C C . GLU A 1 124 ? -5.401 12.973 7.680 1.00 81.50 124 GLU A C 1
ATOM 967 O O . GLU A 1 124 ? -6.487 13.485 7.964 1.00 81.50 124 GLU A O 1
ATOM 972 N N . GLN A 1 125 ? -4.563 12.569 8.632 1.00 75.88 125 GLN A N 1
ATOM 973 C CA . GLN A 1 125 ? -4.854 12.732 10.055 1.00 75.88 125 GLN A CA 1
ATOM 974 C C . GLN A 1 125 ? -4.852 14.198 10.487 1.00 75.88 125 GLN A C 1
ATOM 976 O O . GLN A 1 125 ? -5.730 14.606 11.245 1.00 75.88 125 GLN A O 1
ATOM 981 N N . ALA A 1 126 ? -3.922 15.007 9.971 1.00 75.88 126 ALA A N 1
ATOM 982 C CA . ALA A 1 126 ? -3.877 16.439 10.254 1.00 75.88 126 ALA A CA 1
ATOM 983 C C . ALA A 1 126 ? -5.142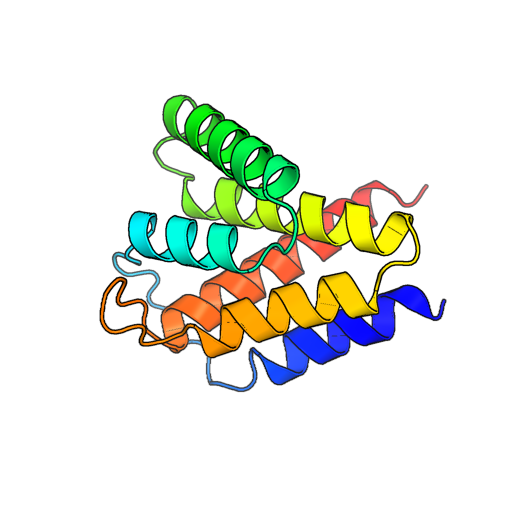 17.173 9.772 1.00 75.88 126 ALA A C 1
ATOM 985 O O . ALA A 1 126 ? -5.609 18.085 10.445 1.00 75.88 126 ALA A O 1
ATOM 986 N N . LYS A 1 127 ? -5.740 16.742 8.653 1.00 73.38 127 LYS A N 1
ATOM 987 C CA . LYS A 1 127 ? -7.027 17.273 8.156 1.00 73.38 127 LYS A CA 1
ATOM 988 C C . LYS A 1 127 ? -8.228 16.882 9.021 1.00 73.38 127 LYS A C 1
ATOM 990 O O . LYS A 1 127 ? -9.282 17.499 8.908 1.00 73.38 127 LYS A O 1
ATOM 995 N N . SER A 1 128 ? -8.083 15.842 9.836 1.00 60.25 128 SER A N 1
ATOM 996 C CA . SER A 1 128 ? -9.150 15.280 10.668 1.00 60.25 128 SER A CA 1
ATOM 997 C C . SER A 1 128 ? -9.187 15.881 12.083 1.00 60.25 128 SER A C 1
ATOM 999 O O . SER A 1 128 ? -10.056 15.517 12.876 1.00 60.25 128 SER A O 1
ATOM 1001 N N . LEU A 1 129 ? -8.247 16.775 12.416 1.00 47.97 129 LEU A N 1
ATOM 1002 C CA . LEU A 1 129 ? -8.195 17.504 13.684 1.00 47.97 129 LEU A CA 1
ATOM 1003 C C . LEU A 1 129 ? -8.988 18.827 13.564 1.00 47.97 129 LEU A C 1
ATOM 1005 O O . LEU A 1 129 ? -8.797 19.534 12.574 1.00 47.97 129 LEU A O 1
ATOM 1009 N N . PRO A 1 130 ? -9.884 19.145 14.520 1.00 44.75 130 PRO A N 1
ATOM 1010 C CA . PRO A 1 130 ? -10.669 20.383 14.529 1.00 44.75 130 PRO A CA 1
ATOM 1011 C C . PRO A 1 130 ? -9.837 21.641 14.810 1.00 44.75 130 PRO A C 1
ATOM 1013 O O . PRO A 1 130 ? -8.803 21.534 15.511 1.00 44.75 130 PRO A O 1
#

pLDDT: mean 82.47, std 16.13, range [42.0, 97.25]

Secondary structure (DSSP, 8-state):
--THHHHHHHHHHH--S---S------HHHHHHHHHHT-S-HHHHHHHHHHHHHHHHH-TT-HHHHHHHHHHHHHHHHHHTT-HHHHHHHHHHHHHTTT-SSS---HHHHHHHHHHHHHHHHHHHHHT--

Organism: Ustilaginoidea virens (NCBI:txid1159556)